Protein AF-A0AA90H2H7-F1 (afdb_monomer_lite)

Secondary structure (DSSP, 8-state):
----GGG-PPEEEEEE-TTS-EEEEEEEE-TTTS-EEEEEEE------HHHHHHHHHHHT-EE---SHHHHHS---

pLDDT: mean 77.09, std 14.7, range [44.06, 91.81]

Foldseek 3Di:
DDPPVPQFAWAWEWDADPVRFIFIWTWGQDPPDRDTDGPDRDGDGDQALVSQVVVCVVVRHHYDCDDDVNVPHHHD

Organism: NCBI:txid2705255

Sequence (76 aa):
MGDSSEAYTPIMILMRDLEGRVVYEVWRSAPADGKTTADAHVDAPIRSRTEARDIARAAGFHLVQDGEIWDHLPEE

Structure (mmCIF, N/CA/C/O backbone):
data_AF-A0AA90H2H7-F1
#
_entry.id   AF-A0AA90H2H7-F1
#
loop_
_atom_s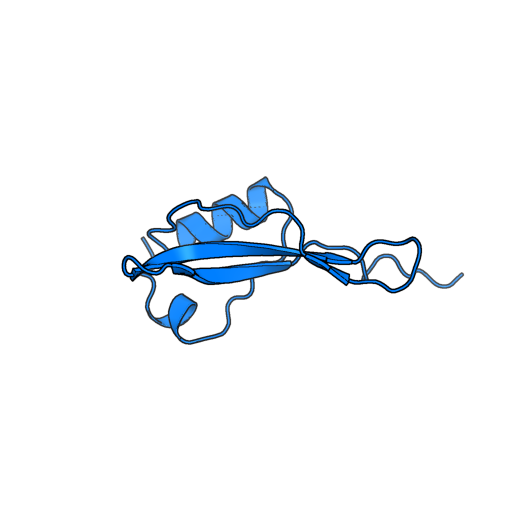ite.group_PDB
_atom_site.id
_atom_site.type_symbol
_atom_site.label_atom_id
_atom_site.label_alt_id
_atom_site.label_comp_id
_atom_site.label_asym_id
_atom_site.label_entity_id
_atom_site.label_seq_id
_atom_site.pdbx_PDB_ins_code
_atom_site.Cartn_x
_atom_site.Cartn_y
_atom_site.Cartn_z
_atom_site.occupancy
_atom_site.B_iso_or_equiv
_atom_site.auth_seq_id
_atom_site.auth_comp_id
_atom_site.auth_asym_id
_atom_site.auth_atom_id
_atom_site.pdbx_PDB_model_num
ATOM 1 N N . MET A 1 1 ? 30.685 -13.215 -16.169 1.00 49.22 1 MET A N 1
ATOM 2 C CA . MET A 1 1 ? 29.751 -13.760 -15.164 1.00 49.22 1 MET A CA 1
ATOM 3 C C . MET A 1 1 ? 29.734 -12.793 -14.001 1.00 49.22 1 MET A C 1
ATOM 5 O O . MET A 1 1 ? 30.730 -12.682 -13.304 1.00 49.22 1 MET A O 1
ATOM 9 N N . GLY A 1 2 ? 28.658 -12.030 -13.887 1.00 44.06 2 GLY A N 1
ATOM 10 C CA . GLY A 1 2 ? 28.380 -11.109 -12.794 1.00 44.06 2 GLY A CA 1
ATOM 11 C C . GLY A 1 2 ? 26.875 -10.932 -12.823 1.00 44.06 2 GLY A C 1
ATOM 12 O O . GLY A 1 2 ? 26.364 -10.135 -13.598 1.00 44.06 2 GLY A O 1
ATOM 13 N N . ASP A 1 3 ? 26.193 -11.839 -12.140 1.00 46.53 3 ASP A N 1
ATOM 14 C CA . ASP A 1 3 ? 24.744 -11.902 -12.044 1.00 46.53 3 ASP A CA 1
ATOM 15 C C . ASP A 1 3 ? 24.276 -10.657 -11.277 1.00 46.53 3 ASP A C 1
ATOM 17 O O . ASP A 1 3 ? 24.449 -10.562 -10.068 1.00 46.53 3 ASP A O 1
ATOM 21 N N . SER A 1 4 ? 23.817 -9.630 -11.992 1.00 48.97 4 SER A N 1
ATOM 22 C CA . SER A 1 4 ? 23.249 -8.409 -11.400 1.00 48.97 4 SER A CA 1
ATOM 23 C C . SER A 1 4 ? 21.725 -8.453 -11.475 1.00 48.97 4 SER A C 1
ATOM 25 O O . SER A 1 4 ? 21.082 -7.477 -11.853 1.00 48.97 4 SER A O 1
ATOM 27 N N . SER A 1 5 ? 21.142 -9.611 -11.166 1.00 50.78 5 SER A N 1
ATOM 28 C CA . SER A 1 5 ? 19.692 -9.820 -11.219 1.00 50.78 5 SER A CA 1
ATOM 29 C C . SER A 1 5 ? 18.983 -9.383 -9.930 1.00 50.78 5 SER A C 1
ATOM 31 O O . SER A 1 5 ? 17.758 -9.351 -9.891 1.00 50.78 5 SER A O 1
ATOM 33 N N . GLU A 1 6 ? 19.725 -8.998 -8.883 1.00 50.47 6 GLU A N 1
ATOM 34 C CA . GLU A 1 6 ? 19.166 -8.582 -7.584 1.00 50.47 6 GLU A CA 1
ATOM 35 C C . GLU A 1 6 ? 18.605 -7.141 -7.566 1.00 50.47 6 GLU A C 1
ATOM 37 O O . GLU A 1 6 ? 17.973 -6.739 -6.594 1.00 50.47 6 GLU A O 1
ATOM 42 N N . ALA A 1 7 ? 18.788 -6.347 -8.630 1.00 54.16 7 ALA A N 1
ATOM 43 C CA . ALA A 1 7 ? 18.584 -4.890 -8.589 1.00 54.16 7 ALA A CA 1
ATOM 44 C C . ALA A 1 7 ? 17.251 -4.359 -9.168 1.00 54.16 7 ALA A C 1
ATOM 46 O O . ALA A 1 7 ? 17.127 -3.150 -9.374 1.00 54.16 7 ALA A O 1
ATOM 47 N N . TYR A 1 8 ? 16.260 -5.216 -9.450 1.00 67.44 8 TYR A N 1
ATOM 48 C CA . TYR A 1 8 ? 15.065 -4.801 -10.213 1.00 67.44 8 TYR A CA 1
ATOM 49 C C . TYR A 1 8 ? 13.711 -5.108 -9.571 1.00 67.44 8 TYR A C 1
ATOM 51 O O . TYR A 1 8 ? 12.679 -4.820 -10.180 1.00 67.44 8 TYR A O 1
ATOM 59 N N . THR A 1 9 ? 13.675 -5.666 -8.361 1.00 75.06 9 THR A N 1
ATOM 60 C CA . THR A 1 9 ? 12.393 -5.932 -7.699 1.00 75.06 9 THR A CA 1
ATOM 61 C C . THR A 1 9 ? 11.717 -4.606 -7.327 1.00 75.06 9 THR A C 1
ATOM 63 O O . THR A 1 9 ? 12.334 -3.801 -6.625 1.00 75.06 9 THR A O 1
ATOM 66 N N . PRO A 1 10 ? 10.469 -4.352 -7.768 1.00 82.25 10 PRO A N 1
ATOM 67 C CA . PRO A 1 10 ? 9.724 -3.163 -7.369 1.00 82.25 10 PRO A CA 1
ATOM 68 C C . PRO A 1 10 ? 9.567 -3.124 -5.852 1.00 82.25 10 PRO A C 1
ATOM 70 O O . PRO A 1 10 ? 9.213 -4.139 -5.252 1.00 82.25 10 PRO A O 1
ATOM 73 N N . ILE A 1 11 ? 9.782 -1.968 -5.236 1.00 85.75 11 ILE A N 1
ATOM 74 C CA . ILE A 1 11 ? 9.618 -1.790 -3.792 1.00 85.75 11 ILE A CA 1
ATOM 75 C C . ILE A 1 11 ? 8.242 -1.188 -3.532 1.00 85.75 11 ILE A C 1
ATOM 77 O O . ILE A 1 11 ? 7.899 -0.174 -4.129 1.00 85.75 11 ILE A O 1
ATOM 81 N N . MET A 1 12 ? 7.470 -1.801 -2.641 1.00 88.75 12 MET A N 1
ATOM 82 C CA . MET A 1 12 ? 6.180 -1.299 -2.174 1.00 88.75 12 MET A CA 1
ATOM 83 C C . MET A 1 12 ? 6.359 -0.647 -0.802 1.00 88.75 12 MET A C 1
ATOM 85 O O . MET A 1 12 ? 6.777 -1.308 0.151 1.00 88.75 12 MET A O 1
ATOM 89 N N . ILE A 1 13 ? 6.030 0.640 -0.707 1.00 88.44 13 ILE A N 1
ATOM 90 C CA . ILE A 1 13 ? 6.144 1.455 0.507 1.00 88.44 13 ILE A CA 1
ATOM 91 C C . ILE A 1 13 ? 4.745 1.857 0.957 1.00 88.44 13 ILE A C 1
ATOM 93 O O . ILE A 1 13 ? 3.961 2.354 0.155 1.00 88.44 13 ILE A O 1
ATOM 97 N N . LEU A 1 14 ? 4.432 1.656 2.235 1.00 89.38 14 LEU A N 1
ATOM 98 C CA . LEU A 1 14 ? 3.151 2.054 2.815 1.00 89.38 14 LEU A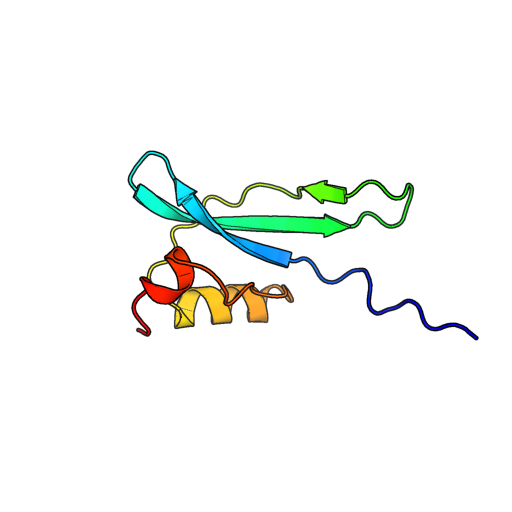 CA 1
ATOM 99 C C . LEU A 1 14 ? 3.206 3.508 3.283 1.00 89.38 14 LEU A C 1
ATOM 101 O O . LEU A 1 14 ? 4.163 3.922 3.933 1.00 89.38 14 LEU A O 1
ATOM 105 N N . MET A 1 15 ? 2.165 4.274 2.978 1.00 88.50 15 MET A N 1
ATOM 106 C CA . MET A 1 15 ? 2.059 5.701 3.284 1.00 88.50 15 MET A CA 1
ATOM 107 C C . MET A 1 15 ? 0.650 6.041 3.770 1.00 88.50 15 MET A C 1
ATOM 109 O O . MET A 1 15 ? -0.262 5.234 3.631 1.00 88.50 15 MET A O 1
ATOM 113 N N . ARG A 1 16 ? 0.454 7.225 4.357 1.00 87.75 16 ARG A N 1
ATOM 114 C CA . ARG A 1 16 ? -0.888 7.750 4.641 1.00 87.75 16 ARG A CA 1
ATOM 115 C C . ARG A 1 16 ? -1.231 8.843 3.646 1.00 87.75 16 ARG A C 1
ATOM 117 O O . ARG A 1 16 ? -0.414 9.731 3.414 1.00 87.75 16 ARG A O 1
ATOM 124 N N . ASP A 1 17 ? -2.430 8.777 3.085 1.00 85.94 17 ASP A N 1
ATOM 125 C CA . ASP A 1 17 ? -2.955 9.838 2.231 1.00 85.94 17 ASP A CA 1
ATOM 126 C C . ASP A 1 17 ? -3.454 11.037 3.070 1.00 85.94 17 ASP A C 1
ATOM 128 O O . ASP A 1 17 ? -3.474 10.988 4.304 1.00 85.94 17 ASP A O 1
ATOM 132 N N . LEU A 1 18 ? -3.852 12.127 2.410 1.00 84.81 18 LEU A N 1
ATOM 133 C CA . LEU A 1 18 ? -4.344 13.351 3.061 1.00 84.81 18 LEU A CA 1
ATOM 134 C C . LEU A 1 18 ? -5.621 13.131 3.896 1.00 84.81 18 LEU A C 1
ATOM 136 O O . LEU A 1 18 ? -5.869 13.873 4.844 1.00 84.81 18 LEU A O 1
ATOM 140 N N . GLU A 1 19 ? -6.413 12.110 3.572 1.00 86.06 19 GLU A N 1
ATOM 141 C CA . GLU A 1 19 ? -7.596 11.660 4.313 1.00 86.06 19 GLU A CA 1
ATOM 142 C C . GLU A 1 19 ? -7.247 10.693 5.463 1.00 86.06 19 GLU A C 1
ATOM 144 O O . GLU A 1 19 ? -8.127 10.257 6.205 1.00 86.06 19 GLU A O 1
ATOM 149 N N . GLY A 1 20 ? -5.965 10.358 5.642 1.00 83.94 20 GLY A N 1
ATOM 150 C CA . GLY A 1 20 ? -5.471 9.497 6.715 1.00 83.94 20 GLY A CA 1
ATOM 151 C C . GLY A 1 20 ? -5.626 7.995 6.465 1.00 83.94 20 GLY A C 1
ATOM 152 O O . GLY A 1 20 ? -5.368 7.213 7.384 1.00 83.94 20 GLY A O 1
ATOM 153 N N . ARG A 1 21 ? -6.019 7.561 5.259 1.00 86.69 21 ARG A N 1
ATOM 154 C CA . ARG A 1 21 ? -6.052 6.132 4.909 1.00 86.69 21 ARG A CA 1
ATOM 155 C C . ARG A 1 21 ? -4.6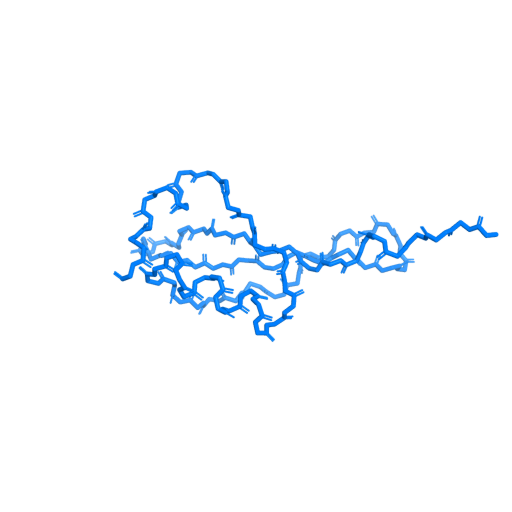42 5.660 4.589 1.00 86.69 21 ARG A C 1
ATOM 157 O O . ARG A 1 21 ? -3.826 6.427 4.080 1.00 86.69 21 ARG A O 1
ATOM 164 N N . VAL A 1 22 ? -4.353 4.395 4.879 1.00 88.00 22 VAL A N 1
ATOM 165 C CA . VAL A 1 22 ? -3.088 3.793 4.456 1.00 88.00 22 VAL A CA 1
ATOM 166 C C . VAL A 1 22 ? -3.187 3.455 2.972 1.00 88.00 22 VAL A C 1
ATOM 168 O O . VAL A 1 22 ? -4.125 2.784 2.566 1.00 88.00 22 VAL A O 1
ATOM 171 N N . VAL A 1 23 ? -2.235 3.917 2.176 1.00 88.94 23 VAL A N 1
ATOM 172 C CA . VAL A 1 23 ? -2.071 3.642 0.741 1.00 88.94 23 VAL A CA 1
ATOM 173 C C . VAL A 1 23 ? -0.661 3.107 0.493 1.00 88.94 23 VAL A C 1
ATOM 175 O O . VAL A 1 23 ? 0.134 3.013 1.434 1.00 88.94 23 VAL A O 1
ATOM 178 N N . TYR A 1 24 ? -0.321 2.749 -0.746 1.00 86.44 24 TYR A N 1
ATOM 179 C CA . TYR A 1 24 ? 1.036 2.320 -1.072 1.00 86.44 24 TYR A CA 1
ATOM 180 C C . TYR A 1 24 ? 1.586 2.949 -2.349 1.00 86.44 24 TYR A C 1
ATOM 182 O O . TYR A 1 24 ? 0.869 3.198 -3.312 1.00 86.44 24 TYR A O 1
ATOM 190 N N . GLU A 1 25 ? 2.896 3.157 -2.370 1.00 86.69 25 GLU A N 1
ATOM 191 C CA . GLU A 1 25 ? 3.631 3.624 -3.540 1.00 86.69 25 GLU A CA 1
ATOM 192 C C . GLU A 1 25 ? 4.615 2.551 -4.001 1.00 86.69 25 GLU A C 1
ATOM 194 O O . GLU A 1 25 ? 5.221 1.853 -3.182 1.00 86.69 25 GLU A O 1
ATOM 199 N N . VAL A 1 26 ? 4.758 2.401 -5.321 1.00 85.88 26 VAL A N 1
ATOM 200 C CA . VAL A 1 26 ? 5.647 1.405 -5.924 1.00 85.88 26 VAL A CA 1
ATOM 201 C C . VAL A 1 26 ? 6.817 2.096 -6.609 1.00 85.88 26 VAL A C 1
ATOM 203 O O . VAL A 1 26 ? 6.660 2.847 -7.567 1.00 85.88 26 VAL A O 1
ATOM 206 N N . TRP A 1 27 ? 8.022 1.784 -6.154 1.00 79.44 27 TRP A N 1
ATOM 207 C CA . TRP A 1 27 ? 9.262 2.315 -6.702 1.00 79.44 27 TRP A CA 1
ATOM 208 C C . TRP A 1 27 ? 9.920 1.269 -7.592 1.00 79.44 27 TRP A C 1
ATOM 210 O O . TRP A 1 27 ? 10.167 0.143 -7.152 1.00 79.44 27 TRP A O 1
ATOM 220 N N . ARG A 1 28 ? 10.223 1.627 -8.846 1.00 74.44 28 ARG A N 1
ATOM 221 C CA . ARG A 1 28 ? 10.930 0.750 -9.787 1.00 74.44 28 ARG A CA 1
ATOM 222 C C . ARG A 1 28 ? 12.230 1.394 -10.259 1.00 74.44 28 ARG A C 1
ATOM 224 O O . ARG A 1 28 ? 12.281 2.544 -10.691 1.00 74.44 28 ARG A O 1
ATOM 231 N N . SER A 1 29 ? 13.309 0.627 -10.214 1.00 64.88 29 SER A N 1
ATOM 232 C CA . SER A 1 29 ? 14.578 1.037 -10.814 1.00 64.88 29 SER A CA 1
ATOM 233 C C . SER A 1 29 ? 14.528 0.733 -12.309 1.00 64.88 29 SER A C 1
ATOM 235 O O . SER A 1 29 ? 14.472 -0.432 -12.702 1.00 64.88 29 SER A O 1
ATOM 237 N N . ALA A 1 30 ? 14.517 1.763 -13.160 1.00 59.38 30 ALA A N 1
ATOM 238 C CA . ALA A 1 30 ? 14.539 1.548 -14.601 1.00 59.38 30 ALA A CA 1
ATOM 239 C C . ALA A 1 30 ? 15.949 1.100 -15.038 1.00 59.38 30 ALA A C 1
AT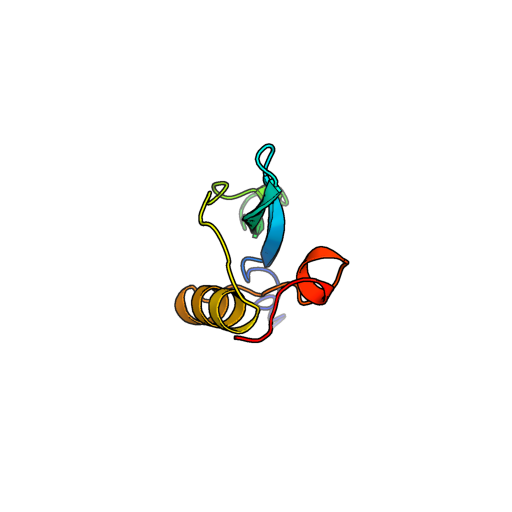OM 241 O O . ALA A 1 30 ? 16.937 1.741 -14.668 1.00 59.38 30 ALA A O 1
ATOM 242 N N . PRO A 1 31 ? 16.075 0.042 -15.860 1.00 53.97 31 PRO A N 1
ATOM 243 C CA . PRO A 1 31 ? 17.376 -0.496 -16.260 1.00 53.97 31 PRO A CA 1
ATOM 244 C C . PRO A 1 31 ? 18.182 0.425 -17.185 1.00 53.97 31 PRO A C 1
ATOM 246 O O . PRO A 1 31 ? 19.371 0.190 -17.370 1.00 53.97 31 PRO A O 1
ATOM 249 N N . ALA A 1 32 ? 17.570 1.454 -17.777 1.00 52.38 32 ALA A N 1
ATOM 250 C CA . ALA A 1 32 ? 18.153 2.137 -18.929 1.00 52.38 32 ALA A CA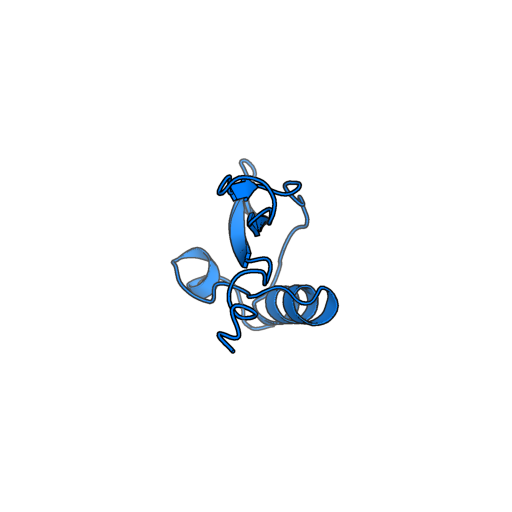 1
ATOM 251 C C . ALA A 1 32 ? 19.048 3.353 -18.621 1.00 52.38 32 ALA A C 1
ATOM 253 O O . ALA A 1 32 ? 19.762 3.768 -19.522 1.00 52.38 32 ALA A O 1
ATOM 254 N N . ASP A 1 33 ? 19.050 3.932 -17.410 1.00 52.72 33 ASP A N 1
ATOM 255 C CA . ASP A 1 33 ? 19.751 5.223 -17.209 1.00 52.72 33 ASP A CA 1
ATOM 256 C C . ASP A 1 33 ? 20.206 5.515 -15.760 1.00 52.72 33 ASP A C 1
ATOM 258 O O . ASP A 1 33 ? 20.538 6.652 -15.434 1.00 52.72 33 ASP A O 1
ATOM 262 N N . GLY A 1 34 ? 20.163 4.535 -14.843 1.00 52.91 34 GLY A N 1
ATOM 263 C CA . GLY A 1 34 ? 20.431 4.785 -13.413 1.00 52.91 34 GLY A CA 1
ATOM 264 C C . GLY A 1 34 ? 19.416 5.726 -12.744 1.00 52.91 34 GLY A C 1
ATOM 265 O O . GLY A 1 34 ? 19.637 6.198 -11.630 1.00 52.91 34 GLY A O 1
ATOM 266 N N . LYS A 1 35 ? 18.298 6.009 -13.423 1.00 54.56 35 LYS A N 1
ATOM 267 C CA . LYS A 1 35 ? 17.190 6.812 -12.912 1.00 54.56 35 LYS A CA 1
ATOM 268 C C . LYS A 1 35 ? 16.167 5.899 -12.252 1.00 54.56 35 LYS A C 1
ATOM 270 O O . LYS A 1 35 ? 15.494 5.108 -12.918 1.00 54.56 35 LYS A O 1
ATOM 275 N N . THR A 1 36 ? 16.027 6.034 -10.939 1.00 55.75 36 THR A N 1
ATOM 276 C CA . THR A 1 36 ? 14.877 5.504 -10.208 1.00 55.75 36 THR A CA 1
ATOM 277 C C . THR A 1 36 ? 13.650 6.252 -10.701 1.00 55.75 36 THR A C 1
ATOM 279 O O . THR A 1 36 ? 13.566 7.471 -10.562 1.00 55.75 36 THR A O 1
ATOM 282 N N . THR A 1 37 ? 12.731 5.542 -11.343 1.00 56.72 37 THR A N 1
ATOM 283 C CA . THR A 1 37 ? 11.469 6.138 -11.771 1.00 56.72 37 THR A CA 1
ATOM 284 C C . THR A 1 37 ? 10.452 5.637 -10.764 1.00 56.72 37 THR A C 1
ATOM 286 O O . THR A 1 37 ? 10.205 4.434 -10.700 1.00 56.72 37 THR A O 1
ATOM 289 N N . ALA A 1 38 ? 9.928 6.519 -9.910 1.00 58.06 38 ALA A N 1
ATOM 290 C CA . ALA A 1 38 ? 8.757 6.152 -9.123 1.00 58.06 38 ALA A CA 1
ATOM 291 C C . ALA A 1 38 ? 7.691 5.696 -10.130 1.00 58.06 38 ALA A C 1
ATOM 293 O O . ALA A 1 38 ? 7.379 6.429 -11.074 1.00 58.06 38 ALA A O 1
ATOM 294 N N . ASP A 1 39 ? 7.256 4.440 -10.022 1.00 59.56 39 ASP A N 1
ATOM 295 C CA . ASP A 1 39 ? 6.155 3.958 -10.846 1.00 59.56 39 ASP A CA 1
ATOM 296 C C . ASP A 1 39 ? 4.863 4.590 -10.305 1.00 59.56 39 ASP A C 1
ATOM 298 O O . ASP A 1 39 ? 4.889 5.367 -9.347 1.00 59.56 39 ASP A O 1
ATOM 302 N N . ALA A 1 40 ? 3.732 4.314 -10.947 1.00 60.47 40 ALA A N 1
ATOM 303 C CA . ALA A 1 40 ? 2.471 4.959 -10.603 1.00 60.47 40 ALA A CA 1
ATOM 304 C C . ALA A 1 40 ? 2.156 4.845 -9.095 1.00 60.47 40 ALA A C 1
ATOM 306 O O . ALA A 1 40 ? 2.157 3.747 -8.538 1.00 60.47 40 ALA A O 1
ATOM 307 N N . HIS A 1 41 ? 1.843 5.981 -8.455 1.00 63.81 41 HIS A N 1
ATOM 308 C CA . HIS A 1 41 ? 1.190 6.017 -7.141 1.00 63.81 41 HIS A CA 1
ATOM 309 C C . HIS A 1 41 ? -0.118 5.236 -7.251 1.00 63.81 41 HIS A C 1
ATOM 311 O O . HIS A 1 41 ? -1.030 5.650 -7.974 1.00 63.81 41 HIS A O 1
ATOM 317 N N . VAL A 1 42 ? -0.196 4.082 -6.589 1.00 68.94 42 VAL A N 1
ATOM 318 C CA . VAL A 1 42 ? -1.415 3.277 -6.576 1.00 68.94 42 VAL A CA 1
ATOM 319 C C . VAL A 1 42 ? -2.188 3.645 -5.324 1.00 68.94 42 VAL A C 1
ATOM 321 O O . VAL A 1 42 ? -1.911 3.169 -4.226 1.00 68.94 42 VAL A O 1
ATOM 324 N N . ASP A 1 43 ? -3.194 4.495 -5.506 1.00 68.00 43 ASP A N 1
ATOM 325 C CA . ASP A 1 43 ? -4.114 4.867 -4.437 1.00 68.00 43 ASP A CA 1
ATOM 326 C C . ASP A 1 43 ? -5.086 3.710 -4.160 1.00 68.00 43 ASP A C 1
ATOM 328 O O . ASP A 1 43 ? -6.220 3.664 -4.635 1.00 68.00 43 ASP A O 1
ATOM 332 N N . ALA A 1 44 ? -4.584 2.695 -3.463 1.00 74.56 44 ALA A N 1
ATOM 333 C CA . ALA A 1 44 ? -5.356 1.553 -3.011 1.00 74.56 44 ALA A CA 1
ATOM 334 C C . ALA A 1 44 ? -5.317 1.524 -1.478 1.00 74.56 44 ALA A C 1
ATOM 336 O O . ALA A 1 44 ? -4.231 1.398 -0.903 1.00 74.56 44 ALA A O 1
ATOM 337 N N . PRO A 1 45 ? -6.476 1.654 -0.808 1.00 82.00 45 PRO A N 1
ATOM 338 C CA . PRO A 1 45 ? -6.525 1.671 0.642 1.00 82.00 45 PRO A CA 1
ATOM 339 C C . PRO A 1 45 ? -6.145 0.295 1.194 1.00 82.00 45 PRO A C 1
ATOM 341 O O . PRO A 1 45 ? -6.838 -0.684 0.930 1.00 82.00 45 PRO A O 1
ATOM 344 N N . ILE A 1 46 ? -5.072 0.251 1.979 1.00 88.38 46 ILE A N 1
ATOM 345 C CA . ILE A 1 46 ? -4.598 -0.916 2.719 1.00 88.38 46 ILE A CA 1
ATOM 346 C C . ILE A 1 46 ? -5.238 -0.915 4.102 1.00 88.38 46 ILE A C 1
ATOM 348 O O . ILE A 1 46 ? -5.152 0.065 4.845 1.00 88.38 46 ILE A O 1
ATOM 352 N N . ARG A 1 47 ? -5.871 -2.025 4.469 1.00 87.75 47 ARG A N 1
ATOM 353 C CA . ARG A 1 47 ? -6.571 -2.171 5.750 1.00 87.75 47 ARG A CA 1
ATOM 354 C C . ARG A 1 47 ? -5.787 -2.966 6.780 1.00 87.75 47 ARG A C 1
ATOM 356 O O . ARG A 1 47 ? -5.908 -2.658 7.962 1.00 87.75 47 ARG A O 1
ATOM 363 N N . SER A 1 48 ? -4.954 -3.908 6.336 1.00 91.25 48 SER A N 1
ATOM 364 C CA . SER A 1 48 ? -4.238 -4.835 7.221 1.00 91.25 48 SER A CA 1
ATOM 365 C C . SER A 1 48 ? -2.862 -5.211 6.663 1.00 91.25 48 SER A C 1
ATOM 367 O O . SER A 1 48 ? -2.614 -5.142 5.455 1.00 91.25 48 SER A O 1
ATOM 369 N N . ARG A 1 49 ? -1.955 -5.669 7.532 1.00 91.81 49 ARG A N 1
ATOM 370 C CA . ARG A 1 49 ? -0.627 -6.183 7.147 1.00 91.81 49 ARG A CA 1
ATOM 371 C C . ARG A 1 49 ? -0.735 -7.384 6.213 1.00 91.81 49 ARG A C 1
ATOM 373 O O . ARG A 1 49 ? 0.063 -7.507 5.284 1.00 91.81 49 ARG A O 1
ATOM 380 N N . THR A 1 50 ? -1.719 -8.255 6.444 1.00 91.81 50 THR A N 1
ATOM 381 C CA . THR A 1 50 ? -1.997 -9.402 5.571 1.00 91.81 50 THR A CA 1
ATOM 382 C C . THR A 1 50 ? -2.381 -8.948 4.166 1.00 91.81 50 THR A C 1
ATOM 384 O O . THR A 1 50 ? -1.830 -9.462 3.200 1.00 91.81 50 THR A O 1
ATOM 387 N N . GLU A 1 51 ? -3.232 -7.927 4.043 1.00 90.88 51 GLU A N 1
ATOM 388 C CA . GLU A 1 51 ? -3.633 -7.363 2.750 1.00 90.88 51 GLU A CA 1
ATOM 389 C C . GLU A 1 51 ? -2.437 -6.755 2.000 1.00 90.88 51 GLU A C 1
ATOM 391 O O . GLU A 1 51 ? -2.217 -7.063 0.830 1.00 90.88 51 GLU A O 1
ATOM 396 N N . ALA A 1 52 ? -1.591 -5.980 2.689 1.00 90.00 52 ALA A N 1
ATOM 397 C CA . ALA A 1 52 ? -0.361 -5.441 2.107 1.00 90.00 52 ALA A CA 1
ATOM 398 C C . ALA A 1 52 ? 0.585 -6.545 1.605 1.00 90.00 52 ALA A C 1
ATOM 400 O O . ALA A 1 52 ? 1.154 -6.435 0.517 1.00 90.00 52 ALA A O 1
ATOM 401 N N . ARG A 1 53 ? 0.749 -7.624 2.385 1.00 91.38 53 ARG A N 1
ATOM 402 C CA . ARG A 1 53 ? 1.563 -8.787 2.000 1.00 91.38 53 ARG A CA 1
ATOM 403 C C . ARG A 1 53 ? 0.976 -9.526 0.809 1.00 91.38 53 ARG A C 1
ATOM 405 O O . ARG A 1 53 ? 1.744 -9.943 -0.055 1.00 91.38 53 ARG A O 1
ATOM 412 N N . ASP A 1 54 ? -0.340 -9.700 0.765 1.00 91.69 54 ASP A N 1
ATOM 413 C CA . ASP A 1 54 ? -1.012 -10.403 -0.325 1.00 91.69 54 ASP A CA 1
ATOM 414 C C . ASP A 1 54 ? -0.875 -9.625 -1.636 1.00 91.69 54 ASP A C 1
ATOM 416 O O . ASP A 1 54 ? -0.442 -10.189 -2.638 1.00 91.69 54 ASP A O 1
ATOM 420 N N . ILE A 1 55 ? -1.083 -8.303 -1.598 1.00 89.38 55 ILE A N 1
ATOM 421 C CA . ILE A 1 55 ? -0.870 -7.403 -2.741 1.00 89.38 55 ILE A CA 1
ATOM 422 C C . ILE A 1 55 ? 0.582 -7.464 -3.215 1.00 89.38 55 ILE A C 1
ATOM 424 O O . ILE A 1 55 ? 0.837 -7.688 -4.401 1.00 89.38 55 ILE A O 1
ATOM 428 N N . ALA A 1 56 ? 1.541 -7.316 -2.296 1.00 89.00 56 ALA A N 1
ATOM 429 C CA . ALA A 1 56 ? 2.956 -7.375 -2.638 1.00 89.00 56 ALA A CA 1
ATOM 430 C C . ALA A 1 56 ? 3.329 -8.730 -3.252 1.00 89.00 56 ALA A C 1
ATOM 432 O O . ALA A 1 56 ? 3.998 -8.785 -4.280 1.00 89.00 56 ALA A O 1
ATOM 433 N N . ARG A 1 57 ? 2.847 -9.835 -2.678 1.00 89.88 57 ARG A N 1
ATOM 434 C CA . ARG A 1 57 ? 3.106 -11.186 -3.182 1.00 89.88 57 ARG A CA 1
ATOM 435 C C . ARG A 1 57 ? 2.468 -11.424 -4.549 1.00 89.88 57 ARG A C 1
ATOM 437 O O . ARG A 1 57 ? 3.128 -11.983 -5.420 1.00 89.88 57 ARG A O 1
ATOM 444 N N . ALA A 1 58 ? 1.214 -11.019 -4.734 1.00 89.56 58 ALA A N 1
ATOM 445 C CA . ALA A 1 58 ? 0.472 -11.195 -5.978 1.00 89.56 58 ALA A CA 1
ATOM 446 C C . ALA A 1 58 ? 1.100 -10.403 -7.131 1.00 89.56 58 ALA A C 1
ATOM 448 O O . ALA A 1 58 ? 1.147 -10.889 -8.260 1.00 89.56 58 ALA A O 1
ATOM 449 N N . ALA A 1 59 ? 1.617 -9.209 -6.840 1.00 85.06 59 ALA A N 1
ATOM 450 C CA . ALA A 1 59 ? 2.240 -8.336 -7.828 1.00 85.06 59 ALA A CA 1
ATOM 451 C C . ALA A 1 59 ? 3.766 -8.524 -7.964 1.00 85.06 59 ALA A C 1
ATOM 453 O O . ALA A 1 59 ? 4.378 -7.939 -8.858 1.00 85.06 59 ALA A O 1
ATOM 454 N N . GLY A 1 60 ? 4.385 -9.344 -7.107 1.00 86.00 60 GLY A N 1
ATOM 455 C CA . GLY A 1 60 ? 5.830 -9.594 -7.107 1.00 86.00 60 GLY A CA 1
ATOM 456 C C . GLY A 1 60 ? 6.666 -8.425 -6.574 1.00 86.00 60 GLY A C 1
ATOM 457 O O . GLY A 1 60 ? 7.800 -8.231 -7.008 1.00 86.00 60 GLY A O 1
ATOM 458 N N . PHE A 1 61 ? 6.109 -7.623 -5.668 1.00 87.75 61 PHE A N 1
ATOM 459 C CA . PHE A 1 61 ? 6.777 -6.484 -5.045 1.00 87.75 61 PHE A CA 1
ATOM 460 C C . PHE A 1 61 ? 7.497 -6.886 -3.758 1.00 87.75 61 PHE A C 1
ATOM 462 O O . PHE A 1 61 ? 7.062 -7.763 -3.009 1.00 87.75 61 PHE A O 1
ATOM 469 N N . HIS A 1 62 ? 8.582 -6.179 -3.462 1.00 87.88 62 HIS A N 1
ATOM 470 C CA . HIS A 1 62 ? 9.222 -6.216 -2.162 1.00 87.88 62 HIS A CA 1
ATOM 471 C C . HIS A 1 62 ? 8.524 -5.228 -1.225 1.00 87.88 62 HIS A C 1
ATOM 473 O O . HIS A 1 62 ? 8.692 -4.016 -1.350 1.00 87.88 62 HIS A O 1
ATOM 479 N N . LEU A 1 63 ? 7.722 -5.746 -0.296 1.00 88.50 63 LEU A N 1
ATOM 480 C CA . LEU A 1 63 ? 7.060 -4.931 0.717 1.00 88.50 63 LEU A CA 1
ATOM 481 C C . LEU A 1 63 ? 8.047 -4.489 1.795 1.00 88.50 63 LEU A C 1
ATOM 483 O O . LEU A 1 63 ? 8.644 -5.331 2.471 1.00 88.50 63 LEU A O 1
ATOM 487 N N . VAL A 1 64 ? 8.138 -3.179 2.011 1.00 87.56 64 VAL A N 1
ATOM 488 C CA . VAL A 1 64 ? 8.848 -2.608 3.156 1.00 87.56 64 VAL A CA 1
ATOM 489 C C . VAL A 1 64 ? 8.016 -2.845 4.415 1.00 87.56 64 VAL A C 1
ATOM 491 O O . VAL A 1 64 ? 6.968 -2.237 4.611 1.00 87.56 64 VAL A O 1
ATOM 494 N N . GLN A 1 65 ? 8.482 -3.766 5.256 1.00 85.19 65 GLN A N 1
ATOM 495 C CA . GLN A 1 65 ? 7.872 -4.118 6.547 1.00 85.19 65 GLN A CA 1
ATOM 496 C C . GLN A 1 65 ? 8.540 -3.352 7.697 1.00 85.19 65 GLN A C 1
ATOM 498 O O . GLN A 1 65 ? 8.814 -3.916 8.753 1.00 85.19 65 GLN A O 1
ATOM 503 N N . ASP A 1 66 ? 8.867 -2.088 7.444 1.00 79.12 66 ASP A N 1
ATOM 504 C CA . ASP A 1 66 ? 9.582 -1.201 8.356 1.00 79.12 66 ASP A CA 1
ATOM 505 C C . ASP A 1 66 ? 8.869 0.156 8.403 1.00 79.12 66 ASP A C 1
ATOM 507 O O . ASP A 1 66 ? 8.387 0.649 7.378 1.00 79.12 66 ASP A O 1
ATOM 511 N N . GLY A 1 67 ? 8.780 0.739 9.600 1.00 80.19 67 GLY A N 1
ATOM 512 C CA . GLY A 1 67 ? 8.221 2.069 9.831 1.00 80.19 67 GLY A CA 1
ATOM 513 C C . GLY A 1 67 ? 6.862 2.101 10.539 1.00 80.19 67 GLY A C 1
ATOM 514 O O . GLY A 1 67 ? 6.119 1.122 10.601 1.00 80.19 67 GLY A O 1
ATOM 515 N N . GLU A 1 68 ? 6.524 3.292 11.043 1.00 83.31 68 GLU A N 1
ATOM 516 C CA . GLU A 1 68 ? 5.350 3.563 11.890 1.00 83.31 68 GLU A CA 1
ATOM 517 C C . GLU A 1 68 ? 4.036 3.039 11.275 1.00 83.31 68 GLU A C 1
ATOM 519 O O . GLU A 1 68 ? 3.211 2.438 11.956 1.00 83.31 68 GLU A O 1
ATOM 524 N N . ILE A 1 69 ? 3.841 3.186 9.964 1.00 87.12 69 ILE A N 1
ATOM 525 C CA . ILE A 1 69 ? 2.600 2.766 9.293 1.00 87.12 69 ILE A CA 1
ATOM 526 C C . ILE A 1 69 ? 2.436 1.244 9.296 1.00 87.12 69 ILE A C 1
ATOM 528 O O . ILE A 1 69 ? 1.332 0.754 9.538 1.00 87.12 69 ILE A O 1
ATOM 532 N N . TRP A 1 70 ? 3.519 0.500 9.059 1.00 87.38 70 TRP A N 1
ATOM 533 C CA . TRP A 1 70 ? 3.506 -0.958 9.134 1.00 87.38 70 TRP A CA 1
ATOM 534 C C . TRP A 1 70 ? 3.203 -1.426 10.561 1.00 87.38 70 TRP A C 1
ATOM 536 O O . TRP A 1 70 ? 2.340 -2.284 10.763 1.00 87.38 70 TRP A O 1
ATOM 546 N N . ASP A 1 71 ? 3.842 -0.807 11.555 1.00 87.31 71 ASP A N 1
ATOM 547 C CA . ASP A 1 71 ? 3.623 -1.120 12.967 1.00 87.31 71 ASP A CA 1
ATOM 548 C C . ASP A 1 71 ? 2.192 -0.815 13.439 1.00 87.31 71 ASP A C 1
ATOM 550 O O . ASP A 1 71 ? 1.636 -1.569 14.237 1.00 87.31 71 ASP A O 1
ATOM 554 N N . HIS A 1 72 ? 1.549 0.220 12.899 1.00 85.69 72 HIS A N 1
ATOM 555 C CA . HIS A 1 72 ? 0.178 0.592 13.261 1.00 85.69 72 HIS A CA 1
ATOM 556 C C . HIS A 1 72 ? -0.930 -0.112 12.465 1.00 85.69 72 HIS A C 1
ATOM 558 O O . HIS A 1 72 ? -2.095 -0.004 12.852 1.00 85.69 72 HIS A O 1
ATOM 564 N N . LEU A 1 73 ? -0.614 -0.819 11.376 1.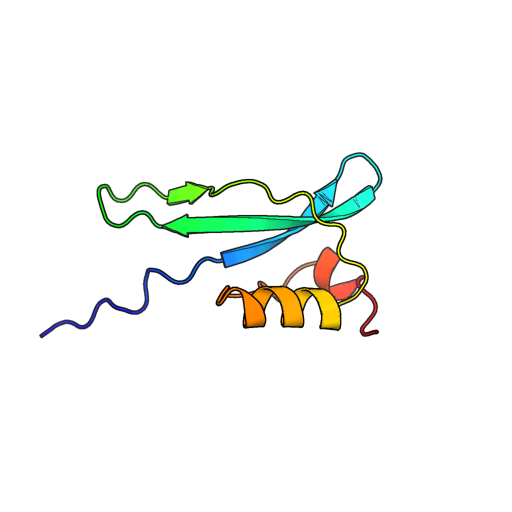00 86.75 73 LEU A N 1
ATOM 565 C CA . LEU A 1 73 ? -1.604 -1.629 10.662 1.00 86.75 73 LEU A CA 1
ATOM 566 C C . LEU A 1 73 ? -1.998 -2.862 11.494 1.00 86.75 73 LEU A C 1
ATOM 568 O O . LEU A 1 73 ? -1.111 -3.541 12.022 1.00 86.75 73 LEU A O 1
ATOM 572 N N . PRO A 1 74 ? -3.298 -3.201 11.572 1.00 88.44 74 PRO A N 1
ATOM 573 C CA . PRO A 1 74 ? -3.729 -4.461 12.162 1.00 88.44 74 PRO A CA 1
ATOM 574 C C . PRO A 1 74 ? -3.203 -5.639 11.336 1.00 88.44 74 PRO A C 1
ATOM 576 O O . PRO A 1 74 ? -2.943 -5.517 10.137 1.00 88.44 74 PRO A O 1
ATOM 579 N N . GLU A 1 75 ? -3.021 -6.791 11.976 1.00 86.25 75 GLU A N 1
ATOM 580 C CA . GLU A 1 75 ? -2.573 -7.996 11.273 1.00 86.25 75 GLU A CA 1
ATOM 581 C C . GLU A 1 75 ? -3.657 -8.539 10.325 1.00 86.25 75 GLU A C 1
ATOM 583 O O . GLU A 1 75 ? -3.337 -8.910 9.190 1.00 86.25 75 GLU A O 1
ATOM 588 N N . GLU A 1 76 ? -4.926 -8.477 10.748 1.00 72.88 76 GLU A N 1
ATOM 589 C CA . GLU A 1 76 ? -6.123 -8.965 10.044 1.00 72.88 76 GLU A CA 1
ATOM 590 C C . GLU A 1 76 ? -7.267 -7.949 10.095 1.00 72.88 76 GLU A C 1
ATOM 592 O O . GLU A 1 76 ? -7.550 -7.407 11.189 1.00 72.88 76 GLU A O 1
#

Radius of gyration: 13.74 Å; chains: 1; bounding box: 37×27×32 Å